Protein AF-A0A4U1ISK2-F1 (afdb_monomer_lite)

pLDDT: mean 82.22, std 19.8, range [37.84, 98.25]

Structure (mmCIF, N/CA/C/O backbone):
data_AF-A0A4U1ISK2-F1
#
_entry.id   AF-A0A4U1ISK2-F1
#
loop_
_atom_site.group_PDB
_atom_site.id
_atom_site.type_symbol
_atom_site.label_atom_id
_atom_site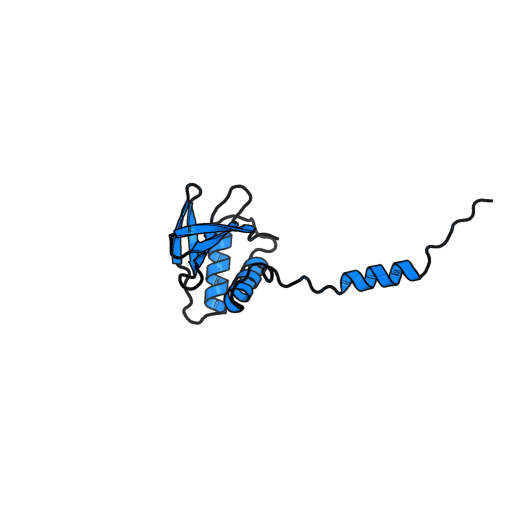.label_alt_id
_atom_site.label_comp_id
_atom_site.label_asym_id
_atom_site.label_entity_id
_atom_site.label_seq_id
_atom_site.pdbx_PDB_ins_code
_atom_site.Cartn_x
_atom_site.Cartn_y
_atom_site.Cartn_z
_atom_site.occupancy
_atom_site.B_iso_or_equiv
_atom_site.auth_seq_id
_atom_site.auth_comp_id
_atom_site.auth_asym_id
_atom_site.auth_atom_id
_atom_site.pdbx_PDB_model_num
ATOM 1 N N . MET A 1 1 ? 3.408 61.066 -18.374 1.00 44.84 1 MET A N 1
ATOM 2 C CA . MET A 1 1 ? 2.116 60.351 -18.456 1.00 44.84 1 MET A CA 1
ATOM 3 C C . MET A 1 1 ? 2.396 58.868 -18.655 1.00 44.84 1 MET A C 1
ATOM 5 O O . MET A 1 1 ? 2.673 58.464 -19.772 1.00 44.84 1 MET A O 1
ATOM 9 N N . LEU A 1 2 ? 2.384 58.078 -17.581 1.00 39.72 2 LEU A N 1
ATOM 10 C CA . LEU A 1 2 ? 2.335 56.613 -17.633 1.00 39.72 2 LEU A CA 1
ATOM 11 C C . LEU A 1 2 ? 1.283 56.192 -16.605 1.00 39.72 2 LEU A C 1
ATOM 13 O O . LEU A 1 2 ? 1.429 56.468 -15.417 1.00 39.72 2 LEU A O 1
ATOM 17 N N . SER A 1 3 ? 0.174 55.649 -17.104 1.00 37.84 3 SER A N 1
ATOM 18 C CA . SER A 1 3 ? -0.965 55.192 -16.313 1.00 37.84 3 SER A CA 1
ATOM 19 C C . SER A 1 3 ? -0.664 53.781 -15.813 1.00 37.84 3 SER A C 1
ATOM 21 O O . SER A 1 3 ? -0.505 52.858 -16.609 1.00 37.84 3 SER A O 1
ATOM 23 N N . VAL A 1 4 ? -0.533 53.625 -14.497 1.00 48.06 4 VAL A N 1
ATOM 24 C CA . VAL A 1 4 ? -0.446 52.316 -13.847 1.00 48.06 4 VAL A CA 1
ATOM 25 C C . VAL A 1 4 ? -1.887 51.852 -13.643 1.00 48.06 4 VAL A C 1
ATOM 27 O O . VAL A 1 4 ? -2.613 52.423 -12.837 1.00 48.06 4 VAL A O 1
ATOM 30 N N . SER A 1 5 ? -2.322 50.869 -14.432 1.00 48.22 5 SER A N 1
ATOM 31 C CA . SER A 1 5 ? -3.645 50.257 -14.281 1.00 48.22 5 SER A CA 1
ATOM 32 C C . SER A 1 5 ? -3.653 49.347 -13.055 1.00 48.22 5 SER A C 1
ATOM 34 O O . SER A 1 5 ? -2.887 48.386 -12.983 1.00 48.22 5 SER A O 1
ATOM 36 N N . GLU A 1 6 ? -4.509 49.661 -12.086 1.00 52.34 6 GLU A N 1
ATOM 37 C CA . GLU A 1 6 ? -4.758 48.818 -10.919 1.00 52.34 6 GLU A CA 1
ATOM 38 C C . GLU A 1 6 ? -5.435 47.498 -11.337 1.00 52.34 6 GLU A C 1
ATOM 40 O O . GLU A 1 6 ? -6.381 47.513 -12.132 1.00 52.34 6 GLU A O 1
ATOM 45 N N . PRO A 1 7 ? -5.004 46.339 -10.806 1.00 44.94 7 PRO A N 1
ATOM 46 C CA . PRO A 1 7 ? -5.662 45.074 -11.091 1.00 44.94 7 PRO A CA 1
ATOM 47 C C . PRO A 1 7 ? -7.043 45.014 -10.423 1.00 44.94 7 PRO A C 1
ATOM 49 O O . PRO A 1 7 ? -7.205 45.193 -9.214 1.00 44.94 7 PRO A O 1
ATOM 52 N N . THR A 1 8 ? -8.044 44.744 -11.256 1.00 49.75 8 THR A N 1
ATOM 53 C CA . THR A 1 8 ? -9.476 44.722 -10.960 1.00 49.75 8 THR A CA 1
ATOM 54 C C . THR A 1 8 ? -9.832 43.663 -9.907 1.00 49.75 8 THR A C 1
ATOM 56 O O . THR A 1 8 ? -9.397 42.513 -9.984 1.00 49.75 8 THR A O 1
ATOM 59 N N . LEU A 1 9 ? -10.693 44.035 -8.951 1.00 52.62 9 LEU A N 1
ATOM 60 C CA . LEU A 1 9 ? -11.196 43.225 -7.823 1.00 52.62 9 LEU A CA 1
ATOM 61 C C . LEU A 1 9 ? -11.695 41.808 -8.183 1.00 52.62 9 LEU A C 1
ATOM 63 O O . LEU A 1 9 ? -11.699 40.929 -7.323 1.00 52.62 9 LEU A O 1
ATOM 67 N N . VAL A 1 10 ? -12.051 41.565 -9.446 1.00 49.47 10 VAL A N 1
ATOM 68 C CA . VAL A 1 10 ? -12.518 40.272 -9.974 1.00 49.47 10 VAL A CA 1
ATOM 69 C C . VAL A 1 10 ? -11.417 39.197 -9.967 1.00 49.47 10 VAL A C 1
ATOM 71 O O . VAL A 1 10 ? -11.705 38.020 -9.775 1.00 49.47 10 VAL A O 1
ATOM 74 N N . GLN A 1 11 ? -10.139 39.576 -10.078 1.00 49.09 11 GLN A N 1
ATOM 75 C CA . GLN A 1 11 ? -9.031 38.607 -10.085 1.00 49.09 11 GLN A CA 1
ATOM 76 C C . GLN A 1 11 ? -8.725 38.028 -8.693 1.00 49.09 11 GLN A C 1
ATOM 78 O O . GLN A 1 11 ? -8.193 36.923 -8.574 1.00 49.09 11 GLN A O 1
ATOM 83 N N . ARG A 1 12 ? -9.078 38.741 -7.612 1.00 46.66 12 ARG A N 1
ATOM 84 C CA . ARG A 1 12 ? -8.824 38.279 -6.235 1.00 46.66 12 ARG A CA 1
ATOM 85 C C . ARG A 1 12 ? -9.821 37.211 -5.783 1.00 46.66 12 ARG A C 1
ATOM 87 O O . ARG A 1 12 ? -9.438 36.313 -5.036 1.00 46.66 12 ARG A O 1
ATOM 94 N N . SER A 1 13 ? -11.069 37.262 -6.244 1.00 47.88 13 SER A N 1
ATOM 95 C CA . SER A 1 13 ? -12.102 36.283 -5.883 1.00 47.88 13 SER A CA 1
ATOM 96 C C . SER A 1 13 ? -11.872 34.914 -6.532 1.00 47.88 13 SER A C 1
ATOM 98 O O . SER A 1 13 ? -12.075 33.896 -5.871 1.00 47.88 13 SER A O 1
ATOM 100 N N . GLU A 1 14 ? -11.357 34.856 -7.764 1.00 44.00 14 GLU A N 1
ATOM 101 C CA . GLU A 1 14 ? -10.994 33.583 -8.409 1.00 44.00 14 GLU A CA 1
ATOM 102 C C . GLU A 1 14 ? -9.784 32.907 -7.748 1.00 44.00 14 GLU A C 1
ATOM 104 O O . GLU A 1 14 ? -9.763 31.684 -7.583 1.00 44.00 14 GLU A O 1
ATOM 109 N N . LEU A 1 15 ? -8.799 33.693 -7.295 1.00 47.38 15 LEU A N 1
ATOM 110 C CA . LEU A 1 15 ? -7.616 33.171 -6.602 1.00 47.38 15 LEU A CA 1
ATOM 111 C C . LEU A 1 15 ? -7.976 32.539 -5.243 1.00 47.38 15 LEU A C 1
ATOM 113 O O . LEU A 1 15 ? -7.381 31.541 -4.833 1.00 47.38 15 LEU A O 1
ATOM 117 N N . VAL A 1 16 ? -8.982 33.089 -4.555 1.00 46.91 16 VAL A N 1
ATOM 118 C CA . VAL A 1 16 ? -9.497 32.555 -3.282 1.00 46.91 16 VAL A CA 1
ATOM 119 C C . VAL A 1 16 ? -10.436 31.363 -3.513 1.00 46.91 16 VAL A C 1
ATOM 121 O O . VAL A 1 16 ? -10.428 30.422 -2.716 1.00 46.91 16 VAL A O 1
ATOM 124 N N . ALA A 1 17 ? -11.179 31.336 -4.624 1.00 44.12 17 ALA A N 1
ATOM 125 C CA . ALA A 1 17 ? -12.021 30.199 -5.003 1.00 44.12 17 ALA A CA 1
ATOM 126 C C . ALA A 1 17 ? -11.199 28.949 -5.370 1.00 44.12 17 ALA A C 1
ATOM 128 O O . ALA A 1 17 ? -11.571 27.838 -4.991 1.00 44.12 17 ALA A O 1
ATOM 129 N N . ARG A 1 18 ? -10.029 29.112 -6.008 1.00 43.84 18 ARG A N 1
ATOM 130 C CA . ARG A 1 18 ? -9.105 27.995 -6.292 1.00 43.84 18 ARG A CA 1
ATOM 131 C C . ARG A 1 18 ? -8.464 27.395 -5.037 1.00 43.84 18 ARG A C 1
ATOM 133 O O . ARG A 1 18 ? -8.092 26.229 -5.042 1.00 43.84 18 ARG A O 1
ATOM 140 N N . ARG A 1 19 ? -8.396 28.149 -3.934 1.00 43.47 19 ARG A N 1
ATOM 141 C CA . ARG A 1 19 ? -7.833 27.687 -2.650 1.00 43.47 19 ARG A CA 1
ATOM 142 C C . ARG A 1 19 ? -8.817 26.858 -1.808 1.00 43.47 19 ARG A C 1
ATOM 144 O O . ARG A 1 19 ? -8.446 26.378 -0.742 1.00 43.47 19 ARG A O 1
ATOM 151 N N . ARG A 1 20 ? -10.063 26.693 -2.274 1.00 41.53 20 ARG A N 1
ATOM 152 C CA . ARG A 1 20 ? -11.125 25.896 -1.627 1.00 41.53 20 ARG A CA 1
ATOM 153 C C . ARG A 1 20 ? -11.506 24.626 -2.386 1.00 41.53 20 ARG A C 1
ATOM 155 O O . ARG A 1 20 ? -12.457 23.956 -1.992 1.00 41.53 20 ARG A O 1
ATOM 162 N N . GLN A 1 21 ? -10.763 24.249 -3.425 1.00 39.41 21 GLN A N 1
ATOM 163 C CA . GLN A 1 21 ? -10.752 22.846 -3.815 1.00 39.41 21 GLN A CA 1
ATOM 164 C C . GLN A 1 21 ? -9.996 22.110 -2.715 1.00 39.41 21 GLN A C 1
ATOM 166 O O . GLN A 1 21 ? -8.768 22.136 -2.670 1.00 39.41 21 GLN A O 1
ATOM 171 N N . ALA A 1 22 ? -10.739 21.509 -1.779 1.00 41.06 22 ALA A N 1
ATOM 172 C CA . ALA A 1 22 ? -10.181 20.441 -0.966 1.00 41.06 22 ALA A CA 1
ATOM 173 C C . ALA A 1 22 ? -9.439 19.516 -1.941 1.00 41.06 22 ALA A C 1
ATOM 175 O O . ALA A 1 22 ? -10.047 19.157 -2.957 1.00 41.06 22 ALA A O 1
ATOM 176 N N . PRO A 1 23 ? -8.146 19.208 -1.722 1.00 43.31 23 PRO A N 1
ATOM 177 C CA . PRO A 1 23 ? -7.440 18.297 -2.606 1.00 43.31 23 PRO A CA 1
ATOM 178 C C . PRO A 1 23 ? -8.322 17.061 -2.710 1.00 43.31 23 PRO A C 1
ATOM 180 O O . PRO A 1 23 ? -8.674 16.477 -1.681 1.00 43.31 23 PRO A O 1
ATOM 183 N N . SER A 1 24 ? -8.783 16.743 -3.925 1.00 48.03 24 SER A N 1
ATOM 184 C CA . SER A 1 24 ? -9.554 15.528 -4.170 1.00 48.03 24 SER A CA 1
ATOM 185 C C . SER A 1 24 ? -8.809 14.415 -3.455 1.00 48.03 24 SER A C 1
ATOM 187 O O . SER A 1 24 ? -7.601 14.295 -3.689 1.00 48.03 24 SER A O 1
ATOM 189 N N . ALA A 1 25 ? -9.472 13.714 -2.526 1.00 59.31 25 ALA A N 1
ATOM 190 C CA . ALA A 1 25 ? -8.797 12.777 -1.637 1.00 59.31 25 ALA A CA 1
ATOM 191 C C . ALA A 1 25 ? -7.806 11.943 -2.466 1.00 59.31 25 ALA A C 1
ATOM 193 O O . ALA A 1 25 ? -8.219 11.407 -3.505 1.00 59.31 25 ALA A O 1
ATOM 194 N N . PRO A 1 26 ? -6.506 11.922 -2.108 1.00 61.12 26 PRO A N 1
ATOM 195 C CA . PRO A 1 26 ? -5.519 11.208 -2.902 1.00 61.12 26 PRO A CA 1
ATOM 196 C C . PRO A 1 26 ? -6.049 9.791 -3.132 1.00 61.12 26 PRO A C 1
ATOM 198 O O . PRO A 1 26 ? -6.603 9.186 -2.215 1.00 61.12 26 PRO A O 1
ATOM 201 N N . PHE A 1 27 ? -5.961 9.314 -4.378 1.00 71.25 27 PHE A N 1
ATOM 202 C CA . PHE A 1 27 ? -6.427 7.987 -4.814 1.00 71.25 27 PHE A CA 1
ATOM 203 C C . PHE A 1 27 ? -7.936 7.806 -5.067 1.00 71.25 27 PHE A C 1
ATOM 205 O O . PHE A 1 27 ? -8.342 6.723 -5.488 1.00 71.25 27 PHE A O 1
ATOM 212 N N . ALA A 1 28 ? -8.778 8.838 -4.914 1.00 68.94 28 ALA A N 1
ATOM 213 C CA . ALA A 1 28 ? -10.220 8.727 -5.194 1.00 68.94 28 ALA A CA 1
ATOM 214 C C . ALA A 1 28 ? -10.541 8.300 -6.644 1.00 68.94 28 ALA A C 1
ATOM 216 O O . ALA A 1 28 ? -11.546 7.640 -6.897 1.00 68.94 28 ALA A O 1
ATOM 217 N N . HIS A 1 29 ? -9.664 8.631 -7.595 1.00 74.19 29 HIS A N 1
ATOM 218 C CA . HIS A 1 29 ? -9.806 8.290 -9.013 1.00 74.19 29 HIS A CA 1
ATOM 219 C C . HIS A 1 29 ? -9.390 6.846 -9.354 1.00 74.19 29 HIS A C 1
ATOM 221 O O . HIS A 1 29 ? -9.603 6.407 -10.478 1.00 74.19 29 HIS A O 1
ATOM 227 N N . LEU A 1 30 ? -8.817 6.090 -8.407 1.00 77.12 30 LEU A N 1
ATOM 228 C CA . LEU A 1 30 ? -8.233 4.765 -8.662 1.00 77.12 30 LEU A CA 1
ATOM 229 C C . LEU A 1 30 ? -9.226 3.595 -8.537 1.00 77.12 30 LEU A C 1
ATOM 231 O O . LEU A 1 30 ? -8.826 2.431 -8.594 1.00 77.12 30 LEU A O 1
ATOM 235 N N . GLY A 1 31 ? -10.518 3.870 -8.319 1.00 83.38 31 GLY A N 1
ATOM 236 C CA . GLY A 1 31 ? -11.528 2.819 -8.139 1.00 83.38 31 GLY A CA 1
ATOM 237 C C . GLY A 1 31 ? -11.169 1.853 -7.001 1.00 83.38 31 GLY A C 1
ATOM 238 O O . GLY A 1 31 ? -11.278 0.635 -7.149 1.00 83.38 31 GLY A O 1
ATOM 239 N N . LEU A 1 32 ? -10.626 2.383 -5.903 1.00 87.38 32 LEU A N 1
ATOM 240 C CA . LEU A 1 32 ? -10.250 1.631 -4.703 1.00 87.38 32 LEU A CA 1
ATOM 241 C C . LEU A 1 32 ? -11.403 1.606 -3.701 1.00 87.38 32 LEU A C 1
ATOM 243 O O . LEU A 1 32 ? -12.222 2.529 -3.679 1.00 87.38 32 LEU A O 1
ATOM 247 N N . SER A 1 33 ? -11.429 0.606 -2.816 1.00 89.75 33 SER A N 1
ATOM 248 C CA . SER A 1 33 ? -12.377 0.613 -1.702 1.00 89.75 33 SER A CA 1
ATOM 249 C C . SER A 1 33 ? -12.121 1.813 -0.781 1.00 89.75 33 SER A C 1
ATOM 251 O O . SER A 1 33 ? -10.988 2.276 -0.644 1.00 89.75 33 SER A O 1
ATOM 253 N N . THR A 1 34 ? -13.151 2.295 -0.080 1.00 91.12 34 THR A N 1
ATOM 254 C CA . THR A 1 34 ? -12.999 3.378 0.912 1.00 91.12 34 THR A CA 1
ATOM 255 C C . THR A 1 34 ? -11.947 3.043 1.972 1.00 91.12 34 THR A C 1
ATOM 257 O O . THR A 1 34 ? -11.265 3.929 2.481 1.00 91.12 34 THR A O 1
ATOM 260 N N . ARG A 1 35 ? -11.795 1.757 2.306 1.00 91.94 35 ARG A N 1
ATOM 261 C CA . ARG A 1 35 ? -10.792 1.288 3.263 1.00 91.94 35 ARG A CA 1
ATOM 262 C C . ARG A 1 35 ? -9.379 1.452 2.712 1.00 91.94 35 ARG A C 1
ATOM 264 O O . ARG A 1 35 ? -8.554 2.057 3.387 1.00 91.94 35 ARG A O 1
ATOM 271 N N . ASP A 1 36 ? -9.131 0.977 1.492 1.00 93.12 36 ASP A N 1
ATOM 272 C CA . ASP A 1 36 ? -7.823 1.114 0.839 1.00 93.12 36 ASP A CA 1
ATOM 273 C C . ASP A 1 36 ? -7.452 2.594 0.688 1.00 93.12 36 ASP A C 1
ATOM 275 O O . ASP A 1 36 ? -6.342 2.987 1.026 1.00 93.12 36 ASP A O 1
ATOM 279 N N . GLN A 1 37 ? -8.400 3.444 0.275 1.00 93.62 37 GLN A N 1
ATOM 280 C CA . GLN A 1 37 ? -8.169 4.889 0.164 1.00 93.62 37 GLN A CA 1
ATOM 281 C C . GLN A 1 37 ? -7.722 5.504 1.496 1.00 93.62 37 GLN A C 1
ATOM 283 O O . GLN A 1 37 ? -6.786 6.300 1.523 1.00 93.62 37 GLN A O 1
ATOM 288 N N . ARG A 1 38 ? -8.358 5.124 2.613 1.00 94.88 38 ARG A N 1
ATOM 289 C CA . ARG A 1 38 ? -7.986 5.614 3.951 1.00 94.88 38 ARG A CA 1
ATOM 290 C C . ARG A 1 38 ? -6.600 5.138 4.377 1.00 94.88 38 ARG A C 1
ATOM 292 O O . ARG A 1 38 ? -5.845 5.944 4.913 1.00 94.88 38 ARG A O 1
ATOM 299 N N . ILE A 1 39 ? -6.272 3.872 4.119 1.00 95.44 39 ILE A N 1
ATOM 300 C CA . ILE A 1 39 ? -4.948 3.308 4.411 1.00 95.44 39 ILE A CA 1
ATOM 301 C C . ILE A 1 39 ? -3.883 4.055 3.617 1.00 95.44 39 ILE A C 1
ATOM 303 O O . ILE A 1 39 ? -2.966 4.606 4.214 1.00 95.44 39 ILE A O 1
ATOM 307 N N . LEU A 1 40 ? -4.046 4.165 2.297 1.00 94.50 40 LEU A N 1
ATOM 308 C CA . LEU A 1 40 ? -3.067 4.820 1.433 1.00 94.50 40 LEU A CA 1
ATOM 309 C C . LEU A 1 40 ? -2.913 6.312 1.744 1.00 94.50 40 LEU A C 1
ATOM 311 O O . LEU A 1 40 ? -1.801 6.834 1.717 1.00 94.50 40 LEU A O 1
ATOM 315 N N . ALA A 1 41 ? -4.003 7.006 2.079 1.00 93.50 41 ALA A N 1
ATOM 316 C CA . ALA A 1 41 ? -3.934 8.399 2.506 1.00 93.50 41 ALA A CA 1
ATOM 317 C C . ALA A 1 41 ? -3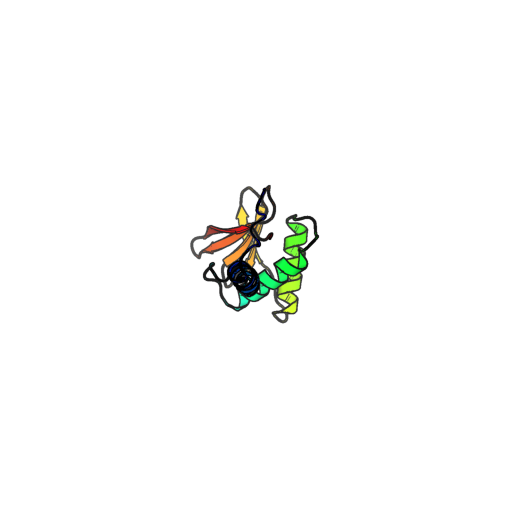.139 8.561 3.814 1.00 93.50 41 ALA A C 1
ATOM 3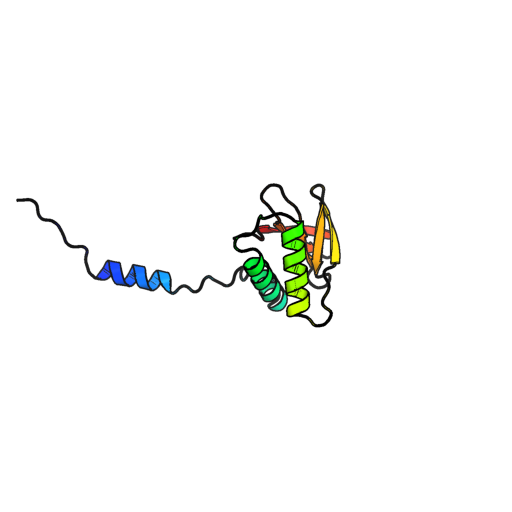19 O O . ALA A 1 41 ? -2.347 9.496 3.930 1.00 93.50 41 ALA A O 1
ATOM 320 N N . LEU A 1 42 ? -3.318 7.658 4.786 1.00 94.88 42 LEU A N 1
ATOM 321 C CA . LEU A 1 42 ? -2.548 7.660 6.031 1.00 94.88 42 LEU A CA 1
ATOM 322 C C . LEU A 1 42 ? -1.075 7.297 5.788 1.00 94.88 42 LEU A C 1
ATOM 324 O O . LEU A 1 42 ? -0.190 7.967 6.314 1.00 94.88 42 LEU A O 1
ATOM 328 N N . THR A 1 43 ? -0.811 6.310 4.929 1.00 94.81 43 THR A N 1
ATOM 329 C CA . THR A 1 43 ? 0.546 5.923 4.516 1.00 94.81 43 THR A CA 1
ATOM 330 C C . THR A 1 43 ? 1.272 7.101 3.880 1.00 94.81 43 THR A C 1
ATOM 332 O O . THR A 1 43 ? 2.376 7.437 4.295 1.00 94.81 43 THR A O 1
ATOM 335 N N . ARG A 1 44 ? 0.626 7.800 2.940 1.00 91.88 44 ARG A N 1
ATOM 336 C CA . ARG A 1 44 ? 1.200 8.979 2.286 1.00 91.88 44 ARG A CA 1
ATOM 337 C C . ARG A 1 44 ? 1.521 10.096 3.280 1.00 91.88 44 ARG A C 1
ATOM 339 O O . ARG A 1 44 ? 2.596 10.672 3.189 1.00 91.88 44 ARG A O 1
ATOM 346 N N . ARG A 1 45 ? 0.640 10.366 4.251 1.00 92.44 45 ARG A N 1
ATOM 347 C CA . ARG A 1 45 ? 0.900 11.358 5.314 1.00 92.44 45 ARG A CA 1
ATOM 348 C C . ARG A 1 45 ? 2.114 11.001 6.168 1.00 92.44 45 ARG A C 1
ATOM 350 O O . ARG A 1 45 ? 2.863 11.885 6.554 1.00 92.44 45 ARG A O 1
ATOM 357 N N . ARG A 1 46 ? 2.321 9.713 6.458 1.00 92.38 46 ARG A N 1
ATOM 358 C CA . ARG A 1 46 ? 3.485 9.230 7.224 1.00 92.38 46 ARG A CA 1
ATOM 359 C C . ARG A 1 46 ? 4.803 9.371 6.459 1.00 92.38 46 ARG A C 1
ATOM 361 O O . ARG A 1 46 ? 5.850 9.435 7.089 1.00 92.38 46 ARG A O 1
ATOM 368 N N . LEU A 1 47 ? 4.743 9.429 5.131 1.00 90.38 47 LEU A N 1
ATOM 369 C CA . LEU A 1 47 ? 5.902 9.596 4.254 1.00 90.38 47 LEU A CA 1
ATOM 370 C C . LEU A 1 47 ? 6.242 11.070 3.969 1.00 90.38 47 LEU A C 1
ATOM 372 O O . LEU A 1 47 ? 7.247 11.347 3.317 1.00 90.38 47 LEU A O 1
ATOM 376 N N . GLU A 1 48 ? 5.431 12.031 4.428 1.00 86.25 48 GLU A N 1
ATOM 377 C CA . GLU A 1 48 ? 5.707 13.457 4.221 1.00 86.25 48 GLU A CA 1
ATOM 378 C C . GLU A 1 48 ? 7.027 13.861 4.903 1.00 86.25 48 GLU A C 1
ATOM 380 O O . GLU A 1 48 ? 7.164 13.793 6.122 1.00 86.25 48 GLU A O 1
ATOM 385 N N . GLY A 1 49 ? 8.009 14.294 4.101 1.00 76.56 49 GLY A N 1
ATOM 386 C CA . GLY A 1 49 ? 9.323 14.740 4.583 1.00 76.56 49 GLY A CA 1
ATOM 387 C C . GLY A 1 49 ? 10.359 13.630 4.810 1.00 76.56 49 GLY A C 1
ATOM 388 O O . GLY A 1 49 ? 11.457 13.936 5.272 1.00 76.56 49 GLY A O 1
ATOM 389 N N . ALA A 1 50 ? 10.046 12.373 4.476 1.00 71.19 50 ALA A N 1
ATOM 390 C CA . ALA A 1 50 ? 10.964 11.238 4.590 1.00 71.19 50 ALA A CA 1
ATOM 391 C C . ALA A 1 50 ? 11.641 10.884 3.244 1.00 71.19 50 ALA A C 1
ATOM 393 O O . ALA A 1 50 ? 11.081 11.170 2.180 1.00 71.19 50 ALA A O 1
ATOM 394 N N . PRO A 1 51 ? 12.823 10.233 3.257 1.00 71.50 51 PRO A N 1
ATOM 395 C CA . PRO A 1 51 ? 13.389 9.600 2.068 1.00 71.50 51 PRO A CA 1
ATOM 396 C C . PRO A 1 51 ? 12.417 8.552 1.509 1.00 71.50 51 PRO A C 1
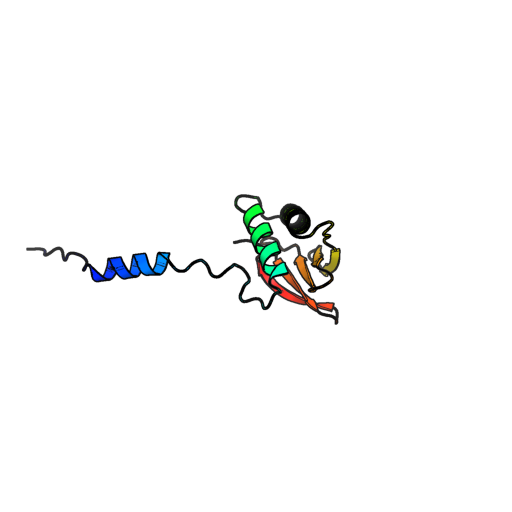ATOM 398 O O . PRO A 1 51 ? 11.949 7.673 2.230 1.00 71.50 51 PRO A O 1
ATOM 401 N N . LEU A 1 52 ? 12.104 8.650 0.218 1.00 81.12 52 LEU A N 1
ATOM 402 C CA . LEU A 1 52 ? 11.136 7.787 -0.462 1.00 81.12 52 LEU A CA 1
ATOM 403 C C . LEU A 1 52 ? 11.791 6.491 -0.950 1.00 81.12 52 LEU A C 1
ATOM 405 O O . LEU A 1 52 ? 11.909 6.255 -2.151 1.00 81.12 52 LEU A O 1
ATOM 409 N N . ASP A 1 53 ? 12.212 5.645 -0.012 1.00 90.44 53 ASP A N 1
ATOM 410 C CA . ASP A 1 53 ? 12.603 4.270 -0.318 1.00 90.44 53 ASP A CA 1
ATOM 411 C C . ASP A 1 53 ? 11.488 3.264 0.013 1.00 90.44 53 ASP A C 1
ATOM 413 O O . ASP A 1 53 ? 10.479 3.565 0.659 1.00 90.44 53 ASP A O 1
ATOM 417 N N . PHE A 1 54 ? 11.646 2.042 -0.493 1.00 94.44 54 PHE A N 1
ATOM 418 C CA . PHE A 1 54 ? 10.653 0.985 -0.331 1.00 94.44 54 PHE A CA 1
ATOM 419 C C . PHE A 1 54 ? 10.479 0.521 1.119 1.00 94.44 54 PHE A C 1
ATOM 421 O O . PHE A 1 54 ? 9.371 0.154 1.504 1.00 94.44 54 PHE A O 1
ATOM 428 N N . GLN A 1 55 ? 11.538 0.536 1.929 1.00 94.75 55 GLN A N 1
ATOM 429 C CA . GLN A 1 55 ? 11.470 0.067 3.312 1.00 94.75 55 GLN A CA 1
ATOM 430 C C . GLN A 1 55 ? 10.694 1.050 4.185 1.00 94.75 55 GLN A C 1
ATOM 432 O O . GLN A 1 55 ? 9.869 0.630 4.995 1.00 94.75 55 GLN A O 1
ATOM 437 N N . GLU A 1 56 ? 10.888 2.350 3.975 1.00 94.19 56 GLU A N 1
ATOM 438 C CA . GLU A 1 56 ? 10.105 3.383 4.653 1.00 94.19 56 GLU A CA 1
ATOM 439 C C . GLU A 1 56 ? 8.637 3.358 4.222 1.00 94.19 56 GLU A C 1
ATOM 441 O O . GLU A 1 56 ? 7.738 3.419 5.064 1.00 94.19 56 GLU A O 1
ATOM 446 N N . ALA A 1 57 ? 8.366 3.162 2.928 1.00 95.12 57 ALA A N 1
ATOM 447 C CA . ALA A 1 57 ? 7.000 2.975 2.448 1.00 95.12 57 ALA A CA 1
ATOM 448 C C . ALA A 1 57 ? 6.326 1.731 3.042 1.00 95.12 57 ALA A C 1
ATOM 450 O O . ALA A 1 57 ? 5.154 1.794 3.417 1.00 95.12 57 ALA A O 1
ATOM 451 N N . LEU A 1 58 ? 7.056 0.619 3.164 1.00 96.50 58 LEU A N 1
ATOM 452 C CA . LEU A 1 58 ? 6.553 -0.606 3.779 1.00 96.50 58 LEU A CA 1
ATOM 453 C C . LEU A 1 58 ? 6.233 -0.394 5.262 1.00 96.50 58 LEU A C 1
ATOM 455 O O . LEU A 1 58 ? 5.115 -0.691 5.681 1.00 96.50 58 LEU A O 1
ATOM 459 N N . ARG A 1 59 ? 7.151 0.204 6.032 1.00 95.88 59 ARG A N 1
ATOM 460 C CA . ARG A 1 59 ? 6.917 0.546 7.446 1.00 95.88 59 ARG A CA 1
ATOM 461 C C . ARG A 1 59 ? 5.710 1.467 7.622 1.00 95.88 59 ARG A C 1
ATOM 463 O O . ARG A 1 59 ? 4.878 1.250 8.503 1.00 95.88 59 ARG A O 1
ATOM 470 N N . ALA A 1 60 ? 5.583 2.487 6.775 1.00 95.44 60 ALA A N 1
ATOM 471 C CA . ALA A 1 60 ? 4.449 3.404 6.805 1.00 95.44 60 ALA A CA 1
ATOM 472 C C . ALA A 1 60 ? 3.125 2.699 6.470 1.00 95.44 60 ALA A C 1
ATOM 474 O O . ALA A 1 60 ? 2.100 2.994 7.095 1.00 95.44 60 ALA A O 1
ATOM 475 N N . LEU A 1 61 ? 3.136 1.771 5.509 1.00 96.56 61 LEU A N 1
ATOM 476 C CA . LEU A 1 61 ? 1.969 0.979 5.133 1.00 96.56 61 LEU A CA 1
ATOM 477 C C . LEU A 1 61 ? 1.545 0.044 6.270 1.00 96.56 61 LEU A C 1
ATOM 479 O O . LEU A 1 61 ? 0.372 0.041 6.636 1.00 96.56 61 LEU A O 1
ATOM 483 N N . GLU A 1 62 ? 2.488 -0.688 6.864 1.00 97.12 62 GLU A N 1
ATOM 484 C CA . GLU A 1 62 ? 2.248 -1.571 8.011 1.00 97.12 62 GLU A CA 1
ATOM 485 C C . GLU A 1 62 ? 1.627 -0.812 9.183 1.00 97.12 62 GLU A C 1
ATOM 487 O O . GLU A 1 62 ? 0.555 -1.191 9.659 1.00 97.12 62 GLU A O 1
ATOM 492 N N . ALA A 1 63 ? 2.222 0.320 9.569 1.00 96.38 63 ALA A N 1
ATOM 493 C CA . ALA A 1 63 ? 1.701 1.160 10.643 1.00 96.38 63 ALA A CA 1
ATOM 494 C C . ALA A 1 63 ? 0.295 1.704 10.333 1.00 96.38 63 ALA A C 1
ATOM 496 O O . ALA A 1 63 ? -0.559 1.779 11.214 1.00 96.38 63 ALA A O 1
ATOM 497 N N . SER A 1 64 ? 0.026 2.069 9.074 1.00 96.62 64 SER A N 1
ATOM 498 C CA . SER A 1 64 ? -1.298 2.555 8.654 1.00 96.62 64 SER A CA 1
ATOM 499 C C . SER A 1 64 ? -2.360 1.457 8.697 1.00 96.62 64 SER A C 1
ATOM 501 O O . SER A 1 64 ? -3.511 1.713 9.053 1.00 96.62 64 SER A O 1
ATOM 503 N N . VAL A 1 65 ? -1.985 0.237 8.310 1.00 97.31 65 VAL A N 1
ATOM 504 C CA . VAL A 1 65 ? -2.859 -0.936 8.353 1.00 97.31 65 VAL A CA 1
ATOM 505 C C . VAL A 1 65 ? -3.161 -1.322 9.797 1.00 97.31 65 VAL A C 1
ATOM 507 O O . VAL A 1 65 ? -4.327 -1.544 10.113 1.00 97.31 65 VAL A O 1
ATOM 510 N N . GLU A 1 66 ? -2.151 -1.363 10.666 1.00 96.38 66 GLU A N 1
ATOM 511 C CA . GLU A 1 66 ? -2.314 -1.681 12.088 1.00 96.38 66 GLU A CA 1
ATOM 512 C C . GLU A 1 66 ? -3.197 -0.655 12.812 1.00 96.38 66 GLU A C 1
ATOM 514 O O . GLU A 1 66 ? -4.054 -1.029 13.610 1.00 96.38 66 GLU A O 1
ATOM 519 N N . GLU A 1 67 ? -3.052 0.632 12.486 1.00 96.62 67 GLU A N 1
ATOM 520 C CA . GLU A 1 67 ? -3.867 1.699 13.075 1.00 96.62 67 GLU A CA 1
ATOM 521 C C . GLU A 1 67 ? -5.344 1.617 12.654 1.00 96.62 67 GLU A C 1
ATOM 523 O O . GLU A 1 67 ? -6.243 1.870 13.456 1.00 96.62 67 GLU A O 1
ATOM 528 N N . LEU A 1 68 ? -5.619 1.276 11.391 1.00 96.31 68 LEU A N 1
ATOM 529 C CA . LEU A 1 68 ? -6.977 1.319 10.834 1.00 96.31 68 LEU A CA 1
ATOM 530 C C . LEU A 1 68 ? -7.720 -0.019 10.889 1.00 96.31 68 LEU A C 1
ATOM 532 O O . LEU A 1 68 ? -8.947 -0.038 10.760 1.00 96.31 68 LEU A O 1
ATOM 536 N N . ILE A 1 69 ? -7.004 -1.133 11.033 1.00 93.12 69 ILE A N 1
ATOM 537 C CA . ILE A 1 69 ? -7.564 -2.482 11.065 1.00 93.12 69 ILE A CA 1
ATOM 538 C C . ILE A 1 69 ? -6.965 -3.212 12.271 1.00 93.12 69 ILE A C 1
ATOM 540 O O . ILE A 1 69 ? -5.780 -3.544 12.248 1.00 93.12 69 ILE A O 1
ATOM 544 N N . PRO A 1 70 ? -7.768 -3.537 13.299 1.00 91.12 70 PRO A N 1
ATOM 545 C CA . PRO A 1 70 ? -7.308 -4.369 14.405 1.00 91.12 70 PRO A CA 1
ATOM 546 C C . PRO A 1 70 ? -6.713 -5.684 13.890 1.00 91.12 70 PRO A C 1
ATOM 548 O O . PRO A 1 70 ? -7.358 -6.396 13.120 1.00 91.12 70 PRO A O 1
ATOM 551 N N . ALA A 1 71 ? -5.477 -5.988 14.299 1.00 90.00 71 ALA A N 1
ATOM 552 C CA . ALA A 1 71 ? -4.697 -7.130 13.807 1.00 90.00 71 ALA A CA 1
ATOM 553 C C . ALA A 1 71 ? -4.489 -7.156 12.276 1.00 90.00 71 ALA A C 1
ATOM 555 O O . ALA A 1 71 ? -4.257 -8.217 11.691 1.00 90.00 71 ALA A O 1
ATOM 556 N N . GLY A 1 72 ? -4.551 -5.992 11.625 1.00 92.44 72 GLY A N 1
ATOM 557 C CA . GLY A 1 72 ? -4.265 -5.828 10.210 1.00 92.44 72 GLY A CA 1
ATOM 558 C C . GLY A 1 72 ? -2.864 -6.322 9.845 1.00 92.44 72 GLY A C 1
ATOM 559 O O . GLY A 1 72 ? -1.927 -6.295 10.650 1.00 92.44 72 GLY A O 1
ATOM 560 N N . ARG A 1 73 ? -2.734 -6.815 8.614 1.00 95.31 73 ARG A N 1
ATOM 561 C CA . ARG A 1 73 ? -1.489 -7.342 8.055 1.00 95.31 73 ARG A CA 1
ATOM 562 C C . ARG A 1 73 ? -1.339 -6.884 6.615 1.00 95.31 73 ARG A C 1
ATOM 564 O O . ARG A 1 73 ? -2.332 -6.753 5.897 1.00 95.31 73 ARG A O 1
ATOM 571 N N . VAL A 1 74 ? -0.093 -6.691 6.210 1.00 97.06 74 VAL A N 1
ATOM 572 C CA . VAL A 1 74 ? 0.304 -6.617 4.806 1.00 97.06 74 VAL A CA 1
ATOM 573 C C . VAL A 1 74 ? 0.821 -7.983 4.371 1.00 97.06 74 VAL A C 1
ATOM 575 O O . VAL A 1 74 ? 1.291 -8.773 5.189 1.00 97.06 74 VAL A O 1
ATOM 578 N N . TYR A 1 75 ? 0.713 -8.273 3.083 1.00 97.88 75 TYR A N 1
ATOM 579 C CA . TYR A 1 75 ? 1.036 -9.575 2.522 1.00 97.88 75 TYR A CA 1
ATOM 580 C C . TYR A 1 75 ? 1.863 -9.423 1.257 1.00 97.88 75 TYR A C 1
ATOM 582 O O . TYR A 1 75 ? 1.670 -8.476 0.495 1.00 97.88 75 TYR A O 1
ATOM 590 N N . LEU A 1 76 ? 2.734 -10.395 1.003 1.00 97.69 76 LEU A N 1
ATOM 591 C CA . LEU A 1 76 ? 3.395 -10.545 -0.287 1.00 97.69 76 LEU A CA 1
ATOM 592 C C . LEU A 1 76 ? 2.361 -10.995 -1.329 1.00 97.69 76 LEU A C 1
ATOM 594 O O . LEU A 1 76 ? 1.809 -12.088 -1.222 1.00 97.69 76 LEU A O 1
ATOM 598 N N . LEU A 1 77 ? 2.094 -10.146 -2.319 1.00 96.94 77 LEU A N 1
ATOM 599 C CA . LEU A 1 77 ? 1.136 -10.407 -3.400 1.00 96.94 77 LEU A CA 1
ATOM 600 C C . LEU A 1 77 ? 1.807 -11.045 -4.623 1.00 96.94 77 LEU A C 1
ATOM 602 O O . LEU A 1 77 ? 1.153 -11.708 -5.419 1.00 96.94 77 LEU A O 1
ATOM 606 N N . GLY A 1 78 ? 3.111 -10.820 -4.776 1.00 95.88 78 GLY A N 1
ATOM 607 C CA . GLY A 1 78 ? 3.905 -11.281 -5.906 1.00 95.88 78 GLY A CA 1
ATOM 608 C C . GLY A 1 78 ? 5.274 -10.611 -5.927 1.00 95.88 78 GLY A C 1
ATOM 609 O O . GLY A 1 78 ? 5.670 -9.949 -4.966 1.00 95.88 78 GLY A O 1
ATOM 610 N N . ALA A 1 79 ? 5.992 -10.767 -7.032 1.00 96.00 79 ALA A N 1
ATOM 611 C CA . ALA A 1 79 ? 7.279 -10.125 -7.250 1.00 96.00 79 ALA A CA 1
ATOM 612 C C . ALA A 1 79 ? 7.405 -9.646 -8.697 1.00 96.00 79 ALA A C 1
ATOM 614 O O . ALA A 1 79 ? 6.816 -10.216 -9.614 1.00 96.00 79 ALA A O 1
ATOM 615 N N . THR A 1 80 ? 8.188 -8.592 -8.872 1.00 94.81 80 THR A N 1
ATOM 616 C CA . THR A 1 80 ? 8.641 -8.055 -10.156 1.00 94.81 80 THR A CA 1
ATOM 617 C C . THR A 1 80 ? 10.163 -8.137 -10.215 1.00 94.81 80 THR A C 1
ATOM 619 O O . THR A 1 80 ? 10.805 -8.452 -9.212 1.00 94.81 80 THR A O 1
ATOM 622 N N . GLU A 1 81 ? 10.755 -7.792 -11.356 1.00 93.56 81 GLU A N 1
ATOM 623 C CA . GLU A 1 81 ? 12.212 -7.640 -11.470 1.00 93.56 81 GLU A CA 1
ATOM 624 C C . GLU A 1 81 ? 12.767 -6.583 -10.505 1.00 93.56 81 GLU A C 1
ATOM 626 O O . GLU A 1 81 ? 13.881 -6.718 -10.007 1.00 93.56 81 GLU A O 1
ATOM 631 N N . SER A 1 82 ? 11.973 -5.557 -10.187 1.00 93.06 82 SER A N 1
ATOM 632 C CA . SER A 1 82 ? 12.358 -4.500 -9.250 1.00 93.06 82 SER A CA 1
ATOM 633 C C . SER A 1 82 ? 12.264 -4.938 -7.786 1.00 93.06 82 SER A C 1
ATOM 635 O O . SER A 1 82 ? 12.909 -4.337 -6.929 1.00 93.06 82 SER A O 1
ATOM 637 N N . GLY A 1 83 ? 11.476 -5.976 -7.482 1.00 95.62 83 GLY A N 1
ATOM 638 C CA . GLY A 1 83 ? 11.325 -6.524 -6.135 1.00 95.62 83 GLY A CA 1
ATOM 639 C C . GLY A 1 83 ? 9.886 -6.912 -5.761 1.00 95.62 83 GLY A C 1
ATOM 640 O O . GLY A 1 83 ? 9.031 -7.073 -6.640 1.00 95.62 83 GLY A O 1
ATOM 641 N N . PRO A 1 84 ? 9.608 -7.117 -4.459 1.00 97.81 84 PRO A N 1
ATOM 642 C CA . PRO A 1 84 ? 8.340 -7.665 -3.987 1.00 97.81 84 PRO A CA 1
ATOM 643 C C . PRO A 1 84 ? 7.188 -6.665 -4.104 1.00 97.81 84 PRO A C 1
ATOM 645 O O . PRO A 1 84 ? 7.360 -5.466 -3.892 1.00 97.81 84 PRO A O 1
ATOM 648 N N . ILE A 1 85 ? 5.989 -7.186 -4.363 1.00 98.25 85 ILE A N 1
ATOM 649 C CA . ILE A 1 85 ? 4.735 -6.441 -4.262 1.00 98.25 85 ILE A CA 1
ATOM 650 C C . ILE A 1 85 ? 4.115 -6.753 -2.905 1.00 98.25 85 ILE A C 1
ATOM 652 O O . ILE A 1 85 ? 3.753 -7.903 -2.647 1.00 98.25 85 ILE A O 1
ATOM 656 N N . VAL A 1 86 ? 3.966 -5.746 -2.047 1.00 98.25 86 VAL A N 1
ATOM 657 C CA . VAL A 1 86 ? 3.428 -5.919 -0.690 1.00 98.25 86 VAL A CA 1
ATOM 658 C C . VAL A 1 86 ? 2.152 -5.107 -0.514 1.00 98.25 86 VAL A C 1
ATOM 660 O O . VAL A 1 86 ? 2.112 -3.926 -0.850 1.00 98.25 86 VAL A O 1
ATOM 663 N N . GLY A 1 87 ? 1.089 -5.724 0.001 1.00 97.25 87 GLY A N 1
ATOM 664 C CA . GLY A 1 87 ? -0.200 -5.055 0.137 1.00 97.25 87 GLY A CA 1
ATOM 665 C C . GLY A 1 87 ? -1.327 -5.924 0.684 1.00 97.25 87 GLY A C 1
ATOM 666 O O . GLY A 1 87 ? -1.127 -6.780 1.543 1.00 97.25 87 GLY A O 1
ATOM 667 N N . SER A 1 88 ? -2.540 -5.669 0.208 1.00 95.94 88 SER A N 1
ATOM 668 C CA . SER A 1 88 ? -3.773 -6.314 0.657 1.00 95.94 88 SER A CA 1
ATOM 669 C C . SER A 1 88 ? -4.123 -7.519 -0.215 1.00 95.94 88 SER A C 1
ATOM 671 O O . SER A 1 88 ? -4.398 -7.364 -1.404 1.00 95.94 88 SER A O 1
ATOM 673 N N . LEU A 1 89 ? -4.222 -8.712 0.385 1.00 93.75 89 LEU A N 1
ATOM 674 C CA . LEU A 1 89 ? -4.726 -9.913 -0.307 1.00 93.75 89 LEU A CA 1
ATOM 675 C C . LEU A 1 89 ? -6.191 -9.789 -0.740 1.00 93.75 89 LEU A C 1
ATOM 677 O O . LEU A 1 89 ? -6.633 -10.508 -1.628 1.00 93.75 89 LEU A O 1
ATOM 681 N N . ILE A 1 90 ? -6.961 -8.905 -0.099 1.00 92.56 90 ILE A N 1
ATOM 682 C CA . ILE A 1 90 ? -8.395 -8.763 -0.369 1.00 92.56 90 ILE A CA 1
ATOM 683 C C . ILE A 1 90 ? -8.622 -7.924 -1.628 1.00 92.56 90 ILE A C 1
ATOM 685 O O . ILE A 1 90 ? -9.457 -8.271 -2.460 1.00 92.56 90 ILE A O 1
ATOM 689 N N . SER A 1 91 ? -7.908 -6.803 -1.754 1.00 93.25 91 SER A N 1
ATOM 690 C CA . SER A 1 91 ? -8.094 -5.843 -2.850 1.00 93.25 91 SER A CA 1
ATOM 691 C C . SER A 1 91 ? -7.060 -5.988 -3.969 1.00 93.25 91 SER A C 1
ATOM 693 O O . SER A 1 91 ? -7.233 -5.381 -5.025 1.00 93.25 91 SER A O 1
ATOM 695 N N . GLY A 1 92 ? -5.985 -6.752 -3.746 1.00 95.62 92 GLY A N 1
ATOM 696 C CA . GLY A 1 92 ? -4.855 -6.869 -4.670 1.00 95.62 92 GLY A CA 1
ATOM 697 C C . GLY A 1 92 ? -4.025 -5.587 -4.783 1.00 95.62 92 GLY A C 1
ATOM 698 O O . GLY A 1 92 ? -3.135 -5.500 -5.623 1.00 95.62 92 GLY A O 1
ATOM 699 N N . VAL A 1 93 ? -4.320 -4.570 -3.969 1.00 96.81 93 VAL A N 1
ATOM 700 C CA . VAL A 1 93 ? -3.626 -3.278 -3.977 1.00 96.81 93 VAL A CA 1
ATOM 701 C C . VAL A 1 93 ? -2.375 -3.384 -3.126 1.00 96.81 93 VAL A C 1
ATOM 703 O O . VAL A 1 93 ? -2.445 -3.844 -1.985 1.00 96.81 93 VAL A O 1
ATOM 706 N N . GLY A 1 94 ? -1.248 -2.921 -3.654 1.00 96.69 94 GLY A N 1
ATOM 707 C CA . GLY A 1 94 ? 0.021 -2.943 -2.943 1.00 96.69 94 GLY A CA 1
ATOM 708 C C . GLY A 1 94 ? 1.014 -1.910 -3.444 1.00 96.69 94 GLY A C 1
ATOM 709 O O . GLY A 1 94 ? 0.701 -1.080 -4.299 1.00 96.69 94 GLY A O 1
ATOM 710 N N . ILE A 1 95 ? 2.212 -1.984 -2.879 1.00 97.31 95 ILE A N 1
ATOM 711 C CA . ILE A 1 95 ? 3.368 -1.171 -3.235 1.00 97.31 95 ILE A CA 1
ATOM 712 C C . ILE A 1 95 ? 4.480 -2.058 -3.792 1.00 97.31 95 ILE A C 1
ATOM 714 O O . ILE A 1 95 ? 4.629 -3.205 -3.368 1.00 97.31 95 ILE A O 1
ATOM 718 N N . VAL A 1 96 ? 5.263 -1.527 -4.723 1.00 97.62 96 VAL A N 1
ATOM 719 C CA . VAL A 1 96 ? 6.424 -2.198 -5.326 1.00 97.62 96 VAL A CA 1
ATOM 720 C C . VAL A 1 96 ? 7.598 -1.214 -5.383 1.00 97.62 96 VAL A C 1
ATOM 722 O O . VAL A 1 96 ? 7.360 -0.023 -5.608 1.00 97.62 96 VAL A O 1
ATOM 725 N N . PRO A 1 97 ? 8.852 -1.646 -5.158 1.00 96.44 97 PRO A N 1
ATOM 726 C CA . PRO A 1 97 ? 10.014 -0.783 -5.364 1.00 96.44 97 PRO A CA 1
ATOM 727 C C . PRO A 1 97 ? 10.132 -0.347 -6.832 1.00 96.44 97 PRO A C 1
ATOM 729 O O . PRO A 1 97 ? 9.873 -1.135 -7.740 1.00 96.44 97 PRO A O 1
ATOM 732 N N . ALA A 1 98 ? 10.561 0.894 -7.060 1.00 93.69 98 ALA A N 1
ATOM 733 C CA . ALA A 1 98 ? 10.958 1.403 -8.372 1.00 93.69 98 ALA A CA 1
ATOM 734 C C . ALA A 1 98 ? 12.034 2.493 -8.219 1.00 93.69 98 ALA A C 1
ATOM 736 O O . ALA A 1 98 ? 12.249 3.005 -7.120 1.00 93.69 98 ALA A O 1
ATOM 737 N N . GLU A 1 99 ? 12.704 2.852 -9.318 1.00 88.69 99 GLU A N 1
ATOM 738 C CA . GLU A 1 99 ? 13.842 3.789 -9.309 1.00 88.69 99 GLU A CA 1
ATOM 739 C C . GLU A 1 99 ? 13.492 5.174 -8.749 1.00 88.69 99 GLU A C 1
ATOM 741 O O . GLU A 1 99 ? 14.259 5.745 -7.980 1.00 88.69 99 GLU A O 1
ATOM 746 N N . ALA A 1 100 ? 12.319 5.706 -9.103 1.00 87.31 100 ALA A N 1
ATOM 747 C CA . ALA A 1 100 ? 11.846 7.014 -8.640 1.00 87.31 100 ALA A CA 1
ATOM 748 C C . ALA A 1 100 ? 11.140 6.963 -7.269 1.00 87.31 100 ALA A C 1
ATOM 750 O O . ALA A 1 100 ? 10.579 7.964 -6.825 1.00 87.31 100 ALA A O 1
ATOM 751 N N . GLY A 1 101 ? 11.144 5.799 -6.615 1.00 91.06 101 GLY A N 1
ATOM 752 C CA . GLY A 1 101 ? 10.428 5.529 -5.374 1.00 91.06 101 GLY A CA 1
ATOM 753 C C . GLY A 1 101 ? 9.266 4.543 -5.554 1.00 91.06 101 GLY A C 1
ATOM 754 O O . GLY A 1 101 ? 8.969 4.113 -6.670 1.00 91.06 101 GLY A O 1
ATOM 755 N N . PRO A 1 102 ? 8.606 4.134 -4.458 1.00 94.75 102 PRO A N 1
ATOM 756 C CA . PRO A 1 102 ? 7.620 3.059 -4.495 1.00 94.75 102 PRO A CA 1
ATOM 757 C C . PRO A 1 102 ? 6.371 3.408 -5.308 1.00 94.75 102 PRO A C 1
ATOM 759 O O . PRO A 1 102 ? 5.756 4.464 -5.127 1.00 94.75 102 PRO A O 1
ATOM 762 N N . LEU A 1 103 ? 5.959 2.482 -6.171 1.00 95.25 103 LEU A N 1
ATOM 763 C CA . LEU A 1 103 ? 4.747 2.610 -6.974 1.00 95.25 103 LEU A CA 1
ATOM 764 C C . LEU A 1 103 ? 3.577 1.903 -6.305 1.00 95.25 103 LEU A C 1
ATOM 766 O O . LEU A 1 103 ? 3.733 0.829 -5.731 1.00 95.25 103 LEU A O 1
ATOM 770 N N . LEU A 1 104 ? 2.390 2.483 -6.454 1.00 95.81 104 LEU A N 1
ATOM 771 C CA . LEU A 1 104 ? 1.126 1.820 -6.180 1.00 95.81 104 LEU A CA 1
ATOM 772 C C . LEU A 1 104 ? 0.736 0.947 -7.363 1.00 95.81 104 LEU A C 1
ATOM 774 O O . LEU A 1 104 ? 0.702 1.406 -8.506 1.00 95.81 104 LEU A O 1
ATOM 778 N N . VAL A 1 105 ? 0.376 -0.297 -7.076 1.00 96.75 105 VAL A N 1
ATOM 779 C CA . VAL A 1 105 ? -0.040 -1.274 -8.080 1.00 96.75 105 VAL A CA 1
ATOM 780 C C . VAL A 1 105 ? -1.304 -2.007 -7.652 1.00 96.75 105 VAL A C 1
ATOM 782 O O . VAL A 1 105 ? -1.658 -2.049 -6.471 1.00 96.75 105 VAL A O 1
ATOM 785 N N . ARG A 1 106 ? -1.978 -2.617 -8.624 1.00 96.62 106 ARG A N 1
ATOM 786 C CA . ARG A 1 106 ? -3.034 -3.603 -8.415 1.00 96.62 106 ARG A CA 1
ATOM 787 C C . ARG A 1 106 ? -2.678 -4.897 -9.128 1.00 96.62 106 ARG A C 1
ATOM 789 O O . ARG A 1 106 ? -2.423 -4.886 -10.331 1.00 96.62 106 ARG A O 1
ATOM 796 N N . VAL A 1 107 ? -2.719 -5.985 -8.374 1.00 96.50 107 VAL A N 1
ATOM 797 C CA . VAL A 1 107 ? -2.628 -7.362 -8.854 1.00 96.50 107 VAL A CA 1
ATOM 798 C C . VAL A 1 107 ? -4.047 -7.912 -8.978 1.00 96.50 107 VAL A C 1
ATOM 800 O O . VAL A 1 107 ? -4.804 -7.886 -8.005 1.00 96.50 107 VAL A O 1
ATOM 803 N N . ASP A 1 108 ? -4.440 -8.350 -10.172 1.00 94.75 108 ASP A N 1
ATOM 804 C CA . ASP A 1 108 ? -5.739 -8.996 -10.380 1.00 94.75 108 ASP A CA 1
ATOM 805 C C . ASP A 1 108 ? -5.704 -10.505 -10.072 1.00 94.75 108 ASP A C 1
ATOM 807 O O . ASP A 1 108 ? -4.689 -11.058 -9.647 1.00 94.75 108 ASP A O 1
ATOM 811 N N . ARG A 1 109 ? -6.841 -11.189 -10.254 1.00 90.81 109 ARG A N 1
ATOM 812 C CA . ARG A 1 109 ? -6.974 -12.625 -9.950 1.00 90.81 109 ARG A CA 1
ATOM 813 C C . ARG A 1 109 ? -6.173 -13.518 -10.892 1.00 90.81 109 ARG A C 1
ATOM 815 O O . ARG A 1 109 ? -5.861 -14.647 -10.527 1.00 90.81 109 ARG A O 1
ATOM 822 N N . GLU A 1 110 ? -5.852 -13.021 -12.080 1.00 94.69 110 GLU A N 1
ATOM 823 C CA . GLU A 1 110 ? -5.014 -13.706 -13.058 1.00 94.69 110 GLU A CA 1
ATOM 824 C C . GLU A 1 110 ? -3.520 -13.420 -12.825 1.00 94.69 110 GLU A C 1
ATOM 826 O O . GLU A 1 110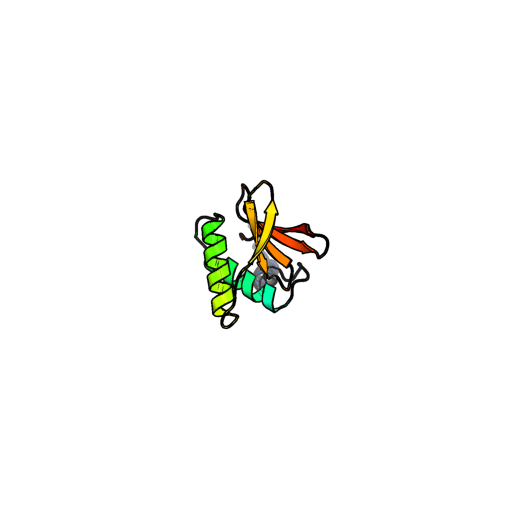 ? -2.674 -13.913 -13.569 1.00 94.69 110 GLU A O 1
ATOM 831 N N . GLY A 1 111 ? -3.185 -12.636 -11.793 1.00 92.19 111 GLY A N 1
ATOM 832 C CA . GLY A 1 111 ? -1.819 -12.246 -11.461 1.00 92.19 111 GLY A CA 1
ATOM 833 C C . GLY A 1 111 ? -1.276 -11.111 -12.327 1.00 92.19 111 GLY A C 1
ATOM 834 O O . GLY A 1 111 ? -0.081 -10.821 -12.269 1.00 92.19 111 GLY A O 1
ATOM 835 N N . ARG A 1 112 ? -2.115 -10.448 -13.132 1.00 95.38 112 ARG A N 1
ATOM 836 C CA . ARG A 1 112 ? -1.682 -9.302 -13.935 1.00 95.38 112 ARG A CA 1
ATOM 837 C C . ARG A 1 112 ? -1.504 -8.089 -13.038 1.00 95.38 112 ARG A C 1
ATOM 839 O O . ARG A 1 112 ? -2.338 -7.795 -12.182 1.00 95.38 112 ARG A O 1
ATOM 846 N N . ILE A 1 113 ? -0.415 -7.368 -13.274 1.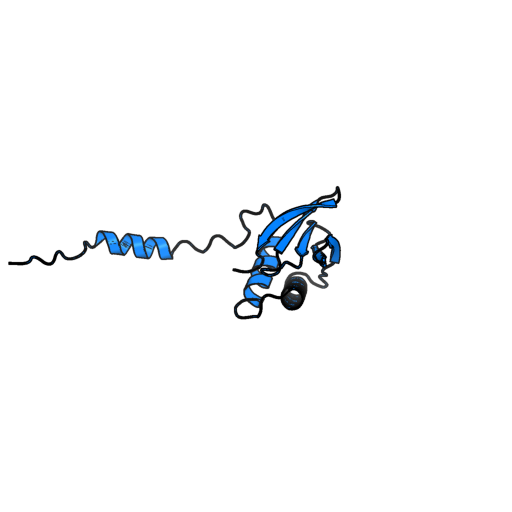00 96.50 113 ILE A N 1
ATOM 847 C CA . ILE A 1 113 ? -0.028 -6.197 -12.494 1.00 96.50 113 ILE A CA 1
ATOM 848 C C . ILE A 1 113 ? -0.359 -4.946 -13.302 1.00 96.50 113 ILE A C 1
ATOM 850 O O . ILE A 1 113 ? 0.015 -4.824 -14.466 1.00 96.50 113 ILE A O 1
ATOM 854 N N . SER A 1 114 ? -1.050 -4.006 -12.668 1.00 95.25 114 SER A N 1
ATOM 855 C CA . SER A 1 114 ? -1.353 -2.690 -13.226 1.00 95.25 114 SER A CA 1
ATOM 856 C C . SER A 1 114 ? -0.832 -1.597 -12.301 1.00 95.25 114 SER A C 1
ATOM 858 O O . SER A 1 114 ? -1.065 -1.635 -11.093 1.00 95.25 114 SER A O 1
ATOM 860 N N . THR A 1 115 ? -0.120 -0.620 -12.858 1.00 95.25 115 THR A N 1
ATOM 861 C CA . THR A 1 115 ? 0.368 0.535 -12.096 1.00 95.25 115 THR A CA 1
ATOM 862 C C . THR A 1 115 ? -0.759 1.536 -11.907 1.00 95.25 115 THR A C 1
ATOM 864 O O . THR A 1 115 ? -1.394 1.962 -12.869 1.00 95.25 115 THR A O 1
ATOM 867 N N . LEU A 1 116 ? -0.998 1.917 -10.656 1.00 92.94 116 LEU A N 1
ATOM 868 C CA . LEU A 1 116 ? -2.010 2.896 -10.274 1.00 92.94 116 LEU A CA 1
ATOM 869 C C . LEU A 1 116 ? -1.425 4.306 -10.122 1.00 92.94 116 LEU A C 1
ATOM 871 O O . LEU A 1 116 ? -2.148 5.286 -10.274 1.00 92.94 116 LEU A O 1
ATOM 875 N N . GLY A 1 117 ? -0.130 4.420 -9.821 1.00 91.25 117 GLY A N 1
ATOM 876 C CA . GLY A 1 117 ? 0.568 5.700 -9.714 1.00 91.25 117 GLY A CA 1
ATOM 877 C C . GLY A 1 117 ? 1.749 5.648 -8.752 1.00 91.25 117 GLY A C 1
ATOM 878 O O . GLY A 1 117 ? 2.154 4.575 -8.311 1.00 91.25 117 GLY A O 1
ATOM 879 N N . SER A 1 118 ? 2.288 6.818 -8.412 1.00 90.50 118 SER A N 1
ATOM 880 C CA . SER A 1 118 ? 3.281 6.942 -7.340 1.00 90.50 118 SER A CA 1
ATOM 881 C C . SER A 1 118 ? 2.605 6.877 -5.969 1.00 90.50 118 SER A C 1
ATOM 883 O O . SER A 1 118 ? 1.501 7.401 -5.789 1.00 90.50 118 SER A O 1
ATOM 885 N N . LEU A 1 119 ? 3.271 6.252 -4.995 1.00 87.69 119 LEU A N 1
ATOM 886 C CA . LEU A 1 119 ? 2.895 6.386 -3.587 1.00 87.69 119 LEU A CA 1
ATOM 887 C C . LEU A 1 119 ? 3.279 7.771 -3.037 1.00 87.69 119 LEU A C 1
ATOM 889 O O . LEU A 1 119 ? 2.626 8.273 -2.116 1.00 87.69 119 LEU A O 1
ATOM 893 N N . SER A 1 120 ? 4.320 8.389 -3.607 1.00 76.50 120 SER A N 1
ATOM 894 C CA . SER A 1 120 ? 4.764 9.728 -3.225 1.00 76.50 120 SER A CA 1
ATOM 895 C C . SER A 1 120 ? 3.745 10.804 -3.617 1.00 76.50 120 SER A C 1
ATOM 897 O O . SER A 1 120 ? 2.935 10.600 -4.529 1.00 76.50 120 SER A O 1
ATOM 899 N N . PRO A 1 121 ? 3.793 11.972 -2.954 1.00 62.47 121 PRO A N 1
ATOM 900 C CA . PRO A 1 121 ? 3.181 13.188 -3.461 1.00 62.47 121 PRO A CA 1
ATOM 901 C C . PRO A 1 121 ? 3.630 13.573 -4.866 1.00 62.47 121 PRO A C 1
ATOM 903 O O . PRO A 1 121 ? 4.779 13.231 -5.233 1.00 62.47 121 PRO A O 1
#

Sequence (121 aa):
MLSVSEPTLVQRSELVARRRQAPSAPFAHLGLSTRDQRILALTRRRLEGAPLDFQEALRALEASVEELIPAGRVYLLGATESGPIVGSLISGVGIVPAEAGPLLVRVDREGRISTLGSLSP

Secondary structure (DSSP, 8-state):
----PPPPTHHHHHHHHHTTS----TTGGG---HHHHHHHHHHHHHTTTS---HHHHHHHHHHHHHHHSTT---EEEEEETTEEEEE-TTT-EEEE--TTSPEEEEE-TT--EEEEEES--

Radius of gyration: 19.83 Å; chains: 1; bounding box: 27×74×33 Å

Organism: NCBI:txid889272

Foldseek 3Di:
DDDDDDDDPVVVVVVVVVVPPPPPQPCPVVPADPLVSQLLSQLQVQCVPHDQAPVSSVVSSQVSQVVSPPVGDKDFLDADPQGTFIGDPVFQWTWGGDPVHIFIWHQDPVRDIDTSGHSYD